Protein AF-A0A1F5EVD9-F1 (afdb_monomer_lite)

Secondary structure (DSSP, 8-state):
---EE-TTSPTT----TTTEESEEEEEEBTTS-EEEEETTHHHHHHHH-B---HHHHHHHHHT-B-TTGGGS---PEE-S---S---B-PPPTTHHHHHHHHHHHHHHTT-EEE----

Structure (mmCIF, N/CA/C/O backbone):
data_AF-A0A1F5EVD9-F1
#
_entry.id   AF-A0A1F5EVD9-F1
#
loop_
_atom_site.group_PDB
_atom_site.id
_atom_site.type_symbol
_atom_site.label_atom_id
_atom_site.label_alt_id
_atom_site.label_comp_id
_atom_site.label_asym_id
_atom_site.label_entity_id
_atom_site.label_seq_id
_atom_site.pdbx_PDB_ins_code
_atom_site.Cartn_x
_atom_site.Cartn_y
_atom_site.Cartn_z
_atom_site.occupancy
_atom_site.B_iso_or_equiv
_atom_site.auth_seq_id
_atom_site.auth_comp_id
_atom_site.auth_asym_id
_atom_site.auth_atom_id
_atom_site.pdbx_PDB_model_num
ATOM 1 N N . MET A 1 1 ? 4.552 20.507 4.411 1.00 43.38 1 MET A N 1
ATOM 2 C CA . MET A 1 1 ? 3.728 19.945 5.505 1.00 43.38 1 MET A CA 1
ATOM 3 C C . MET A 1 1 ? 2.885 18.832 4.906 1.00 43.38 1 MET A C 1
ATOM 5 O O . MET A 1 1 ? 2.139 19.126 3.987 1.00 43.38 1 MET A O 1
ATOM 9 N N . GLY A 1 2 ? 3.047 17.575 5.318 1.00 53.38 2 GLY A N 1
ATOM 10 C CA . GLY A 1 2 ? 2.333 16.464 4.673 1.00 53.38 2 GLY A CA 1
ATOM 11 C C . GLY A 1 2 ? 2.321 15.200 5.521 1.00 53.38 2 GLY A C 1
ATOM 12 O O . GLY A 1 2 ? 2.768 14.156 5.069 1.00 53.38 2 GLY A O 1
ATOM 13 N N . MET A 1 3 ? 1.890 15.313 6.779 1.00 62.88 3 MET A N 1
ATOM 14 C CA . MET A 1 3 ? 1.593 14.130 7.585 1.00 62.88 3 MET A CA 1
ATOM 15 C C . MET A 1 3 ? 0.188 13.654 7.225 1.00 62.88 3 MET A C 1
ATOM 17 O O . MET A 1 3 ? -0.784 14.373 7.455 1.00 62.88 3 MET A O 1
ATOM 21 N N . HIS A 1 4 ? 0.086 12.455 6.666 1.00 70.69 4 HIS A N 1
ATOM 22 C CA . HIS A 1 4 ? -1.178 11.761 6.486 1.00 70.69 4 HIS A CA 1
ATOM 23 C C . HIS A 1 4 ? -1.642 11.235 7.837 1.00 70.69 4 HIS A C 1
ATOM 25 O O . HIS A 1 4 ? -0.953 10.431 8.459 1.00 70.69 4 HIS A O 1
ATOM 31 N N . GLN A 1 5 ? -2.797 11.703 8.296 1.00 74.81 5 GLN A N 1
ATOM 32 C CA . GLN A 1 5 ? -3.389 11.294 9.566 1.00 74.81 5 GLN A CA 1
ATOM 33 C C . GLN A 1 5 ? -4.610 10.423 9.287 1.00 74.81 5 GLN A C 1
ATOM 35 O O . GLN A 1 5 ? -5.374 10.696 8.361 1.00 74.81 5 GLN A O 1
ATOM 40 N N . CYS A 1 6 ? -4.794 9.376 10.088 1.00 77.44 6 CYS A N 1
ATOM 41 C CA . CYS A 1 6 ? -6.005 8.569 10.047 1.00 77.44 6 CYS A CA 1
ATOM 42 C C . CYS A 1 6 ? -7.213 9.418 10.478 1.00 77.44 6 CYS A C 1
ATOM 44 O O . CYS A 1 6 ? -7.331 9.783 11.647 1.00 77.44 6 CYS A O 1
ATOM 46 N N . LEU A 1 7 ? -8.126 9.704 9.545 1.00 73.69 7 LEU A N 1
ATOM 47 C CA . LEU A 1 7 ? -9.358 10.464 9.813 1.00 73.69 7 LEU A CA 1
ATOM 48 C C . LEU A 1 7 ? -10.456 9.625 10.488 1.00 73.69 7 LEU A C 1
ATOM 50 O O . LEU A 1 7 ? -11.473 10.163 10.913 1.00 73.69 7 LEU A O 1
ATOM 54 N N . PHE A 1 8 ? -10.258 8.309 10.577 1.00 75.50 8 PHE A N 1
ATOM 55 C CA . PHE A 1 8 ? -11.245 7.358 11.094 1.00 75.50 8 PHE A CA 1
ATOM 56 C C . PHE A 1 8 ? -11.013 6.957 12.548 1.00 75.50 8 PHE A C 1
ATOM 58 O O . PHE A 1 8 ? -11.877 6.327 13.159 1.00 75.50 8 PHE A O 1
ATOM 65 N N . CYS A 1 9 ? -9.857 7.300 13.114 1.00 76.94 9 CYS A N 1
ATOM 66 C CA . CYS A 1 9 ? -9.627 7.153 14.542 1.00 76.94 9 CYS A CA 1
ATOM 67 C C . CYS A 1 9 ? -10.518 8.128 15.330 1.00 76.94 9 CYS A C 1
ATOM 69 O O . CYS A 1 9 ? -10.814 9.222 14.842 1.00 76.94 9 CY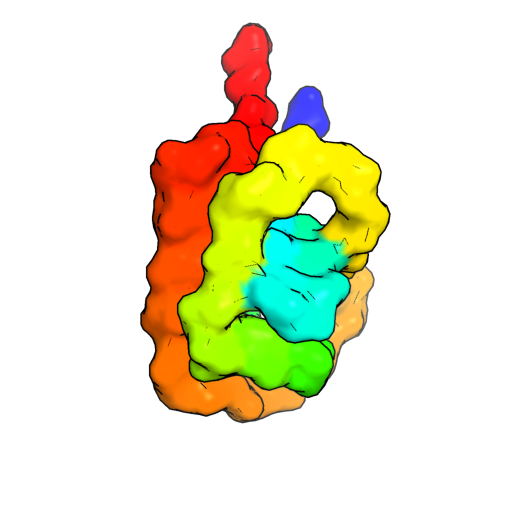S A O 1
ATOM 71 N N . PRO A 1 10 ? -10.949 7.761 16.551 1.00 73.75 10 PRO A N 1
ATOM 72 C CA . PRO A 1 10 ? -11.810 8.621 17.346 1.00 73.75 10 PRO A CA 1
ATOM 73 C C . PRO A 1 10 ? -11.153 9.991 17.585 1.00 73.75 10 PRO A C 1
ATOM 75 O O . PRO A 1 10 ? -9.930 10.065 17.785 1.00 73.75 10 PRO A O 1
ATOM 78 N N . PRO A 1 11 ? -11.943 11.081 17.573 1.00 66.31 11 PRO A N 1
ATOM 79 C CA . PRO A 1 11 ? -11.422 12.426 17.779 1.00 66.31 11 PRO A CA 1
ATOM 80 C C . PRO A 1 11 ? -10.721 12.509 19.141 1.00 66.31 11 PRO A C 1
ATOM 82 O O . PRO A 1 11 ? -11.270 12.089 20.156 1.00 66.31 11 PRO A O 1
ATOM 85 N N . GLY A 1 12 ? -9.485 13.016 19.156 1.00 65.81 12 GLY A N 1
ATOM 86 C CA . GLY A 1 12 ? -8.634 13.054 20.354 1.00 65.81 12 GLY A CA 1
ATOM 87 C C . GLY A 1 12 ? -7.659 11.878 20.496 1.00 65.81 12 GLY A C 1
ATOM 88 O O . GLY A 1 12 ? -6.890 11.841 21.457 1.00 65.81 12 GLY A O 1
ATOM 89 N N . THR A 1 13 ? -7.629 10.943 19.539 1.00 71.88 13 THR A N 1
ATOM 90 C CA . THR A 1 13 ? -6.576 9.918 19.480 1.00 71.88 13 THR A CA 1
ATOM 91 C C . THR A 1 13 ? -5.217 10.579 19.270 1.00 71.88 13 THR A C 1
ATOM 93 O O . THR A 1 13 ? -5.027 11.362 18.340 1.00 71.88 13 THR A O 1
ATOM 96 N N . ARG A 1 14 ? -4.247 10.252 20.130 1.00 69.88 14 ARG A N 1
ATOM 97 C CA . ARG A 1 14 ? -2.875 10.749 19.999 1.00 69.88 14 ARG A CA 1
ATOM 98 C C . ARG A 1 14 ? -2.280 10.277 18.673 1.00 69.88 14 ARG A C 1
ATOM 100 O O . ARG A 1 14 ? -2.353 9.091 18.359 1.00 69.88 14 ARG A O 1
ATOM 107 N N . LEU A 1 15 ? -1.663 11.190 17.925 1.00 67.44 15 LEU A N 1
ATOM 108 C CA . LEU A 1 15 ? -0.914 10.829 16.726 1.00 67.44 15 LEU A CA 1
ATOM 109 C C . LEU A 1 15 ? 0.302 9.987 17.133 1.00 67.44 15 LEU A C 1
ATOM 111 O O . LEU A 1 15 ? 1.185 10.446 17.859 1.00 67.44 15 LEU A O 1
ATOM 115 N N . THR A 1 16 ? 0.308 8.735 16.705 1.00 70.38 16 THR A N 1
ATOM 116 C CA . THR A 1 16 ? 1.394 7.772 16.820 1.00 70.38 16 THR A CA 1
ATOM 117 C C . THR A 1 16 ? 1.930 7.474 15.421 1.00 70.38 16 THR A C 1
ATOM 119 O O . THR A 1 16 ? 1.216 7.652 14.431 1.00 70.38 16 THR A O 1
ATOM 122 N N . PRO A 1 17 ? 3.163 6.965 15.289 1.00 66.62 17 PRO A N 1
ATOM 123 C CA . PRO A 1 17 ? 3.669 6.498 13.996 1.00 66.62 17 PRO A CA 1
ATOM 124 C C . PRO A 1 17 ? 2.815 5.384 13.359 1.00 66.62 17 PRO A C 1
ATOM 126 O O . PRO A 1 17 ? 3.003 5.067 12.192 1.00 66.62 17 PRO A O 1
ATOM 129 N N . GLU A 1 18 ? 1.871 4.788 14.098 1.00 66.44 18 GLU A N 1
ATOM 130 C CA . GLU A 1 18 ? 0.930 3.800 13.562 1.00 66.44 18 GLU A CA 1
ATOM 131 C C . GLU A 1 18 ? -0.315 4.426 12.915 1.00 66.44 18 GLU A C 1
ATOM 133 O O . GLU A 1 18 ? -0.929 3.787 12.068 1.00 66.44 18 GLU A O 1
ATOM 138 N N . ASN A 1 19 ? -0.716 5.641 13.300 1.00 68.56 19 ASN A N 1
ATOM 139 C CA . ASN A 1 19 ? -1.903 6.330 12.765 1.00 68.56 19 ASN A CA 1
ATOM 140 C C . ASN A 1 19 ? -1.564 7.638 12.025 1.00 68.56 19 ASN A C 1
ATOM 142 O O . ASN A 1 19 ? -2.462 8.341 11.552 1.00 68.56 19 ASN A O 1
ATOM 146 N N . SER A 1 20 ? -0.272 7.954 11.925 1.00 70.00 20 SER A N 1
ATOM 147 C CA . SER A 1 20 ? 0.258 9.081 11.175 1.00 70.00 20 SER A CA 1
ATOM 148 C C . SER A 1 20 ? 1.432 8.630 10.315 1.00 70.00 20 SER A C 1
ATOM 150 O O . SER A 1 20 ? 2.327 7.923 10.771 1.00 70.00 20 SER A O 1
ATOM 152 N N . SER A 1 21 ? 1.421 9.027 9.047 1.00 71.06 21 SER A N 1
ATOM 153 C CA . SER A 1 21 ? 2.482 8.729 8.093 1.00 71.06 21 SER A CA 1
ATOM 154 C C . SER A 1 21 ? 3.041 10.014 7.510 1.00 71.06 21 SER A C 1
ATOM 156 O O . SER A 1 21 ? 2.298 10.856 7.017 1.00 71.06 21 SER A O 1
ATOM 158 N N . SER A 1 22 ? 4.363 10.144 7.527 1.00 67.94 22 SER A N 1
ATOM 159 C CA . SER A 1 22 ? 5.081 11.284 6.944 1.00 67.94 22 SER A CA 1
ATOM 160 C C . SER A 1 22 ? 5.707 10.950 5.589 1.00 67.94 22 SER A C 1
ATOM 162 O O . SER A 1 22 ? 6.597 11.666 5.134 1.00 67.94 22 SER A O 1
ATOM 164 N N . GLY A 1 23 ? 5.323 9.838 4.960 1.00 72.75 23 GLY A N 1
ATOM 165 C CA . GLY A 1 23 ? 5.912 9.444 3.690 1.00 72.75 23 GLY A CA 1
ATOM 166 C C . GLY A 1 23 ? 5.050 8.496 2.881 1.00 72.75 23 GLY A C 1
ATOM 167 O O . GLY A 1 23 ? 4.323 7.662 3.422 1.00 72.75 23 GLY A O 1
ATOM 168 N N . ASP A 1 24 ? 5.191 8.631 1.572 1.00 83.44 24 ASP A N 1
ATOM 169 C CA . ASP A 1 24 ? 4.560 7.758 0.602 1.00 83.44 24 ASP A CA 1
ATOM 170 C C . ASP A 1 24 ? 5.598 6.785 0.044 1.00 83.44 24 ASP A C 1
ATOM 172 O O . ASP A 1 24 ? 6.738 7.168 -0.239 1.00 83.44 24 ASP A O 1
ATOM 176 N N . THR A 1 25 ? 5.185 5.546 -0.177 1.00 85.81 25 THR A N 1
ATOM 177 C CA . THR A 1 25 ? 5.979 4.538 -0.872 1.00 85.81 25 THR A CA 1
ATOM 178 C C . THR A 1 25 ? 5.312 4.235 -2.202 1.00 85.81 25 THR A C 1
ATOM 180 O O . THR A 1 25 ? 4.108 3.983 -2.263 1.00 85.81 25 THR A O 1
ATOM 183 N N . VAL A 1 26 ? 6.087 4.267 -3.282 1.00 87.88 26 VAL A N 1
ATOM 184 C CA . VAL A 1 26 ? 5.605 3.840 -4.596 1.00 87.88 26 VAL A CA 1
ATOM 185 C C . VAL A 1 26 ? 6.031 2.390 -4.823 1.00 87.88 26 VAL A C 1
ATOM 187 O O . VAL A 1 26 ? 7.217 2.060 -4.832 1.00 87.88 26 VAL A O 1
ATOM 190 N N . LEU A 1 27 ? 5.036 1.522 -4.973 1.00 87.69 27 LEU A N 1
ATOM 191 C CA . LEU A 1 27 ? 5.177 0.109 -5.285 1.00 87.69 27 LEU A CA 1
ATOM 192 C C . LEU A 1 27 ? 5.031 -0.069 -6.793 1.00 87.69 27 LEU A C 1
ATOM 194 O O . LEU A 1 27 ? 4.043 0.374 -7.378 1.00 87.69 27 LEU A O 1
ATOM 198 N N . VAL A 1 28 ? 6.007 -0.721 -7.411 1.00 88.81 28 VAL A N 1
ATOM 199 C CA . VAL A 1 28 ? 5.976 -1.055 -8.836 1.00 88.81 28 VAL A CA 1
ATOM 200 C C . VAL A 1 28 ? 6.000 -2.565 -8.950 1.00 88.81 28 VAL A C 1
ATOM 202 O O . VAL A 1 28 ? 6.946 -3.200 -8.495 1.00 88.81 28 VAL A O 1
ATOM 205 N N . PHE A 1 29 ? 4.951 -3.137 -9.519 1.00 88.75 29 PHE A N 1
ATOM 206 C CA . PHE A 1 29 ? 4.816 -4.571 -9.715 1.00 88.75 29 PHE A CA 1
ATOM 207 C C . PHE A 1 29 ? 5.158 -4.942 -11.158 1.00 88.75 29 PHE A C 1
ATOM 209 O O . PHE A 1 29 ? 4.831 -4.204 -12.090 1.00 88.75 29 PHE A O 1
ATOM 216 N N . ALA A 1 30 ? 5.777 -6.106 -11.354 1.00 83.50 30 ALA A N 1
ATOM 217 C CA . ALA A 1 30 ? 6.138 -6.624 -12.676 1.00 83.50 30 ALA A CA 1
ATOM 218 C C . ALA A 1 30 ? 4.905 -6.881 -13.563 1.00 83.50 30 ALA A C 1
ATOM 220 O O . ALA A 1 30 ? 4.989 -6.798 -14.785 1.00 83.50 30 ALA A O 1
ATOM 221 N N . GLY A 1 31 ? 3.734 -7.097 -12.949 1.00 79.44 31 GLY A N 1
ATOM 222 C CA . GLY A 1 31 ? 2.437 -7.158 -13.634 1.00 79.44 31 GLY A CA 1
ATOM 223 C C . GLY A 1 31 ? 1.967 -5.826 -14.240 1.00 79.44 31 GLY A C 1
ATOM 224 O O . GLY A 1 31 ? 0.890 -5.768 -14.830 1.00 79.44 31 GLY A O 1
ATOM 225 N N . GLY A 1 32 ? 2.745 -4.746 -14.095 1.00 80.38 32 GLY A N 1
ATOM 226 C CA . GLY A 1 32 ? 2.429 -3.408 -14.598 1.00 80.38 32 GLY A CA 1
ATOM 227 C C . GLY A 1 32 ? 1.605 -2.552 -13.631 1.00 80.38 32 GLY A C 1
ATOM 228 O O . GLY A 1 32 ? 1.231 -1.429 -13.971 1.00 80.38 32 GLY A O 1
ATOM 229 N N . GLY A 1 33 ? 1.315 -3.055 -12.428 1.00 86.38 33 GLY A N 1
ATOM 230 C CA . GLY A 1 33 ? 0.666 -2.294 -11.365 1.00 86.38 33 GLY A CA 1
ATOM 231 C C . GLY A 1 33 ? 1.629 -1.289 -10.734 1.00 86.38 33 GLY A C 1
ATOM 232 O O . GLY A 1 33 ? 2.655 -1.673 -10.180 1.00 86.38 33 GLY A O 1
ATOM 233 N N . VAL A 1 34 ? 1.304 0.002 -10.785 1.00 89.81 34 VAL A N 1
ATOM 234 C CA . VAL A 1 34 ? 2.083 1.060 -10.126 1.00 89.81 34 VAL A CA 1
ATOM 235 C C . VAL A 1 34 ? 1.187 1.733 -9.103 1.00 89.81 34 VAL A C 1
ATOM 237 O O . VAL A 1 34 ? 0.208 2.383 -9.465 1.00 89.81 34 VAL A O 1
ATOM 240 N N . TRP A 1 35 ? 1.524 1.593 -7.827 1.00 90.12 35 TRP A N 1
ATOM 241 C CA . TRP A 1 35 ? 0.666 1.996 -6.718 1.00 90.12 35 TRP A CA 1
ATOM 242 C C . TRP A 1 35 ? 1.415 2.906 -5.762 1.00 90.12 35 TRP A C 1
ATOM 244 O O . TRP A 1 35 ? 2.480 2.559 -5.259 1.00 90.12 35 TRP A O 1
ATOM 254 N N . LYS A 1 36 ? 0.848 4.073 -5.472 1.00 88.62 36 LYS A N 1
ATOM 255 C CA . LYS A 1 36 ? 1.361 4.988 -4.456 1.00 88.62 36 LYS A CA 1
ATOM 256 C C . LYS A 1 36 ? 0.573 4.785 -3.167 1.00 88.62 36 LYS A C 1
ATOM 258 O O . LYS A 1 36 ? -0.624 5.073 -3.139 1.00 88.62 36 LYS A O 1
ATOM 263 N N . VAL A 1 37 ? 1.249 4.306 -2.124 1.00 88.31 37 VAL A N 1
ATOM 264 C CA . VAL A 1 37 ? 0.652 3.973 -0.824 1.00 88.31 37 VAL A CA 1
ATOM 265 C C . VAL A 1 37 ? 1.256 4.803 0.308 1.00 88.31 37 VAL A C 1
ATOM 267 O O . VAL A 1 37 ? 2.477 4.961 0.361 1.00 88.31 37 VAL A O 1
ATOM 270 N N . PRO A 1 38 ? 0.449 5.305 1.255 1.00 86.88 38 PRO A N 1
ATOM 271 C CA . PRO A 1 38 ? 0.972 5.881 2.487 1.00 86.88 38 PRO A CA 1
ATOM 272 C C . PRO A 1 38 ? 1.328 4.776 3.492 1.00 86.88 38 PRO A C 1
ATOM 274 O O . PRO A 1 38 ? 0.723 3.705 3.473 1.00 86.88 38 PRO A O 1
ATOM 277 N N . ASP A 1 39 ? 2.244 5.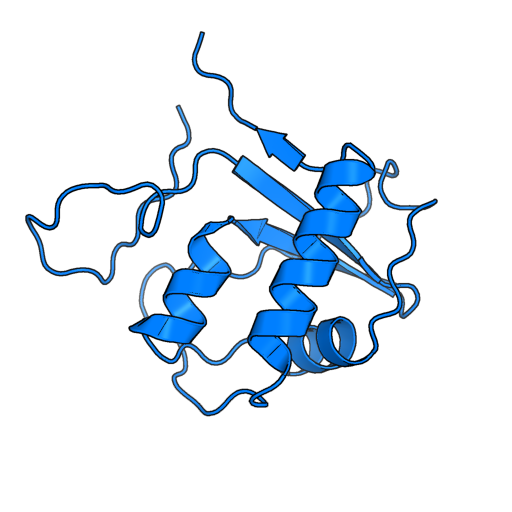027 4.438 1.00 81.69 39 ASP A N 1
ATOM 278 C CA . ASP A 1 39 ? 2.617 3.985 5.422 1.00 81.69 39 ASP A CA 1
ATOM 279 C C . ASP A 1 39 ? 1.430 3.517 6.287 1.00 81.69 39 ASP A C 1
ATOM 281 O O . ASP A 1 39 ? 1.341 2.352 6.680 1.00 81.69 39 ASP A O 1
ATOM 285 N N . LEU A 1 40 ? 0.453 4.405 6.491 1.00 83.31 40 LEU A N 1
ATOM 286 C CA . LEU A 1 40 ? -0.752 4.125 7.268 1.00 83.31 40 LEU A CA 1
ATOM 287 C C . LEU A 1 40 ? -1.740 3.167 6.575 1.00 83.31 40 LEU A C 1
ATOM 289 O O . LEU A 1 40 ? -2.731 2.771 7.182 1.00 83.31 40 LEU A O 1
ATOM 293 N N . ILE A 1 41 ? -1.487 2.747 5.330 1.00 86.31 41 ILE A N 1
ATOM 294 C CA . ILE A 1 41 ? -2.327 1.760 4.638 1.00 86.31 41 ILE A CA 1
ATOM 295 C C . ILE A 1 41 ? -2.484 0.470 5.464 1.00 86.31 41 ILE A C 1
ATOM 297 O O . ILE A 1 41 ? -3.579 -0.082 5.569 1.00 86.31 41 ILE A O 1
ATOM 301 N N . LYS A 1 42 ? -1.414 0.044 6.152 1.00 85.81 42 LYS A N 1
ATOM 302 C CA . LYS A 1 42 ? -1.410 -1.118 7.057 1.00 85.81 42 LYS A CA 1
ATOM 303 C C . LYS A 1 42 ? -2.368 -0.917 8.232 1.00 85.81 42 LYS A C 1
ATOM 305 O O . LYS A 1 42 ? -3.023 -1.865 8.660 1.0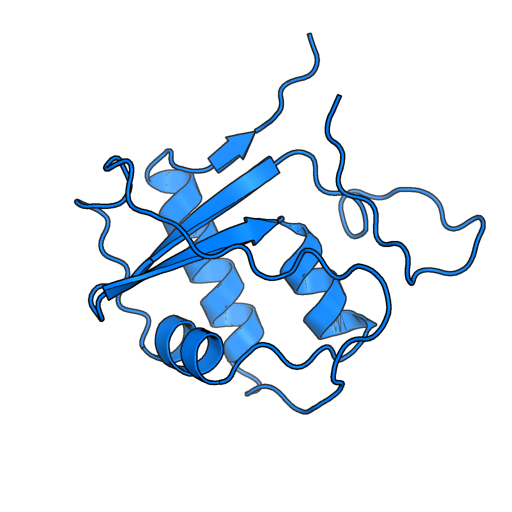0 85.81 42 LYS A O 1
ATOM 310 N N . HIS A 1 43 ? -2.468 0.313 8.736 1.00 84.75 43 HIS A N 1
ATOM 311 C CA . HIS A 1 43 ? -3.384 0.670 9.814 1.00 84.75 43 HIS A CA 1
ATOM 312 C C . HIS A 1 43 ? -4.839 0.549 9.360 1.00 84.75 43 HIS A C 1
ATOM 314 O O . HIS A 1 43 ? -5.640 -0.054 10.068 1.00 84.75 43 HIS A O 1
ATOM 320 N N . TYR A 1 44 ? -5.179 1.023 8.159 1.00 84.56 44 TYR A N 1
ATOM 321 C CA . TYR A 1 44 ? -6.539 0.879 7.634 1.00 84.56 44 TYR A CA 1
ATOM 322 C C . TYR A 1 44 ? -6.962 -0.577 7.468 1.00 84.56 44 TYR A C 1
ATOM 324 O O . TYR A 1 44 ? -8.062 -0.952 7.869 1.00 84.56 44 TYR A O 1
ATOM 332 N N . VAL A 1 45 ? -6.078 -1.421 6.949 1.00 86.19 45 VAL A N 1
ATOM 333 C CA . VAL A 1 45 ? -6.379 -2.845 6.774 1.00 86.19 45 VAL A CA 1
ATOM 334 C C . VAL A 1 45 ? -6.472 -3.559 8.130 1.00 86.19 45 VAL A C 1
ATOM 336 O O . VAL A 1 45 ? -7.421 -4.302 8.376 1.00 86.19 45 VAL A O 1
ATOM 339 N N . ARG A 1 46 ? -5.528 -3.306 9.051 1.00 84.75 46 ARG A N 1
ATOM 340 C CA . ARG A 1 46 ? -5.467 -3.988 10.358 1.00 84.75 46 ARG A CA 1
ATOM 341 C C . ARG A 1 46 ? -6.557 -3.528 11.328 1.00 84.75 46 ARG A C 1
ATOM 343 O O . ARG A 1 46 ? -7.166 -4.367 11.986 1.00 84.75 46 ARG A O 1
ATOM 350 N N . VAL A 1 47 ? -6.768 -2.218 11.446 1.00 85.25 47 VAL A N 1
ATOM 351 C CA . VAL A 1 47 ? -7.646 -1.594 12.453 1.00 85.25 47 VAL A CA 1
ATOM 352 C C . VAL A 1 47 ? -9.044 -1.355 11.900 1.00 85.25 47 VAL A C 1
ATOM 354 O O . VAL A 1 47 ? -10.025 -1.685 12.557 1.00 85.25 47 VAL A O 1
ATOM 357 N N . HIS A 1 48 ? -9.138 -0.819 10.684 1.00 83.31 48 HIS A N 1
ATOM 358 C CA . HIS A 1 48 ? -10.414 -0.431 10.085 1.00 83.31 48 HIS A CA 1
ATOM 359 C C . HIS A 1 48 ? -11.011 -1.498 9.161 1.00 83.31 48 HIS A C 1
ATOM 361 O O . HIS A 1 48 ? -12.098 -1.281 8.635 1.00 83.31 48 HIS A O 1
ATOM 367 N N . LYS A 1 49 ? -10.338 -2.647 8.973 1.00 85.44 49 LYS A N 1
ATOM 368 C CA . LYS A 1 49 ? -10.769 -3.725 8.061 1.00 85.44 49 LYS A CA 1
ATOM 369 C C . LYS A 1 49 ? -11.078 -3.212 6.655 1.00 85.44 49 LYS A C 1
ATOM 371 O O . LYS A 1 49 ? -11.988 -3.699 5.988 1.00 85.44 49 LYS A O 1
ATOM 376 N N . TRP A 1 50 ? -10.338 -2.192 6.228 1.00 87.12 50 TRP A N 1
ATOM 377 C CA . TRP A 1 50 ? -10.488 -1.631 4.898 1.00 87.12 50 TRP A CA 1
ATOM 378 C C . TRP A 1 50 ? -10.128 -2.679 3.844 1.00 87.12 50 TRP A C 1
ATOM 380 O O . TRP A 1 50 ? -9.070 -3.307 3.929 1.00 87.12 50 TRP A O 1
ATOM 390 N N . LEU A 1 51 ? -11.013 -2.832 2.861 1.00 87.75 51 LEU A N 1
ATOM 391 C CA . LEU A 1 51 ? -10.849 -3.690 1.704 1.00 87.75 51 LEU A CA 1
ATOM 392 C C . LEU A 1 51 ? -10.187 -2.894 0.570 1.00 87.75 51 LEU A C 1
ATOM 394 O O . LEU A 1 51 ? -10.810 -1.989 0.005 1.00 87.75 51 LEU A O 1
ATOM 398 N N . PRO A 1 52 ? -8.933 -3.208 0.210 1.00 86.88 52 PRO A N 1
ATOM 399 C CA . PRO A 1 52 ? -8.294 -2.605 -0.942 1.00 86.88 52 PRO A CA 1
ATOM 400 C C . PRO A 1 52 ? -8.933 -3.097 -2.250 1.00 86.88 52 PRO A C 1
ATOM 402 O O . PRO A 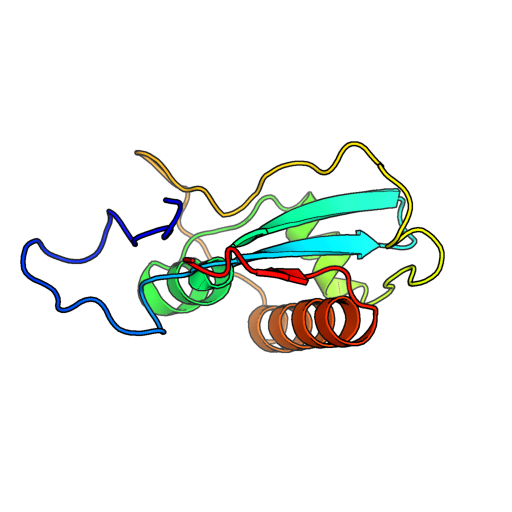1 52 ? -9.392 -4.240 -2.313 1.00 86.88 52 PRO A O 1
ATOM 405 N N . PRO A 1 53 ? -8.877 -2.293 -3.328 1.00 88.06 53 PRO A N 1
ATOM 406 C CA . PRO A 1 53 ? -9.150 -2.731 -4.690 1.00 88.06 53 PRO A CA 1
ATOM 407 C C . PRO A 1 53 ? -8.552 -4.102 -5.016 1.00 88.06 53 PRO A C 1
ATOM 409 O O . PRO A 1 53 ? -7.362 -4.340 -4.800 1.00 88.06 53 PRO A O 1
ATOM 412 N N . GLN A 1 54 ? -9.355 -4.987 -5.611 1.00 86.75 54 GLN A N 1
ATOM 413 C CA . GLN A 1 54 ? -8.941 -6.364 -5.894 1.00 86.75 54 GLN A CA 1
ATOM 414 C C . GLN A 1 54 ? -7.681 -6.438 -6.767 1.00 86.75 54 GLN A C 1
ATOM 416 O O . GLN A 1 54 ? -6.825 -7.281 -6.527 1.00 86.75 54 GLN A O 1
ATOM 421 N N . LYS A 1 55 ? -7.516 -5.499 -7.709 1.00 88.12 55 LYS A N 1
ATOM 422 C CA . LYS A 1 55 ? -6.307 -5.376 -8.535 1.00 88.12 55 LYS A CA 1
ATOM 423 C C . LYS A 1 55 ? -5.042 -5.189 -7.686 1.00 88.12 55 LYS A C 1
ATOM 425 O O . LYS A 1 55 ? -4.063 -5.896 -7.888 1.00 88.12 55 LYS A O 1
ATOM 430 N N . PHE A 1 56 ? -5.101 -4.307 -6.686 1.00 88.62 56 PHE A N 1
ATOM 431 C CA . PHE A 1 56 ? -4.000 -4.089 -5.748 1.00 88.62 56 PHE A CA 1
ATOM 432 C C . PHE A 1 56 ? -3.730 -5.322 -4.886 1.00 88.62 56 PHE A C 1
ATOM 434 O O . PHE A 1 56 ? -2.576 -5.674 -4.653 1.00 88.62 56 PHE A O 1
ATOM 441 N N . VAL A 1 57 ? -4.787 -6.005 -4.434 1.00 89.81 57 VAL A N 1
ATOM 442 C CA . VAL A 1 57 ? -4.642 -7.264 -3.691 1.00 89.81 57 VAL A CA 1
ATOM 443 C C . VAL A 1 57 ? -3.919 -8.301 -4.543 1.00 89.81 57 VAL A C 1
ATOM 445 O O . VAL A 1 57 ? -2.970 -8.908 -4.058 1.00 89.81 57 VAL A O 1
ATOM 448 N N . THR A 1 58 ? -4.299 -8.471 -5.808 1.00 90.00 58 THR A N 1
ATOM 449 C CA . THR A 1 58 ? -3.629 -9.392 -6.734 1.00 90.00 58 THR A CA 1
ATOM 450 C C . THR A 1 58 ? -2.155 -9.037 -6.930 1.00 90.00 58 THR A C 1
ATOM 452 O O . THR A 1 58 ? -1.312 -9.918 -6.782 1.00 90.00 58 THR A O 1
ATOM 455 N N . ASP A 1 59 ? -1.833 -7.764 -7.174 1.00 89.88 59 ASP A N 1
ATOM 456 C CA . ASP A 1 59 ? -0.449 -7.295 -7.330 1.00 89.88 59 ASP A CA 1
ATOM 457 C C . ASP A 1 59 ? 0.404 -7.604 -6.083 1.00 89.88 59 ASP A C 1
ATOM 459 O O . ASP A 1 59 ? 1.443 -8.264 -6.170 1.00 89.88 59 ASP A O 1
ATOM 463 N N . VAL A 1 60 ? -0.071 -7.212 -4.893 1.00 90.19 60 VAL A N 1
ATOM 464 C CA . VAL A 1 60 ? 0.609 -7.490 -3.613 1.00 90.19 60 VAL A CA 1
ATOM 465 C C . VAL A 1 60 ? 0.771 -8.993 -3.390 1.00 90.19 60 VAL A C 1
ATOM 467 O O . VAL A 1 60 ? 1.822 -9.446 -2.928 1.00 90.19 60 VAL A O 1
ATOM 470 N N . MET A 1 61 ? -0.252 -9.776 -3.732 1.00 90.06 61 MET A N 1
ATOM 471 C CA . MET A 1 61 ? -0.241 -11.228 -3.575 1.00 90.06 61 MET A CA 1
ATOM 472 C C . MET A 1 61 ? 0.758 -11.920 -4.507 1.00 90.06 61 MET A C 1
ATOM 474 O O . MET A 1 61 ? 1.353 -12.912 -4.079 1.00 90.06 61 MET A O 1
ATOM 478 N N . SER A 1 62 ? 1.000 -11.379 -5.706 1.00 87.62 62 SER A N 1
ATOM 479 C CA . SER A 1 62 ? 1.994 -11.898 -6.660 1.00 87.62 62 SER A CA 1
ATOM 480 C C . SER A 1 62 ? 3.430 -11.822 -6.128 1.00 87.62 62 SER A C 1
ATOM 482 O O . SER A 1 62 ? 4.247 -12.669 -6.471 1.00 87.62 62 SER A O 1
ATOM 484 N N . ARG A 1 63 ? 3.754 -10.861 -5.245 1.00 82.25 63 ARG A N 1
ATOM 485 C CA . ARG A 1 63 ? 5.125 -10.603 -4.731 1.00 82.25 63 ARG A CA 1
ATOM 486 C C . ARG A 1 63 ? 6.169 -10.297 -5.817 1.00 82.25 63 ARG A C 1
ATOM 488 O O . ARG A 1 63 ? 7.367 -10.383 -5.560 1.00 82.25 63 ARG A O 1
ATOM 495 N N . GLU A 1 64 ? 5.739 -9.900 -7.006 1.00 85.31 64 GLU A N 1
ATOM 496 C CA . GLU A 1 64 ? 6.625 -9.580 -8.125 1.00 85.31 64 GLU A CA 1
ATOM 497 C C . GLU A 1 64 ? 6.840 -8.067 -8.192 1.00 85.31 64 GLU A C 1
ATOM 499 O O . GLU A 1 64 ? 6.086 -7.360 -8.853 1.00 85.31 64 GLU A O 1
ATOM 504 N N . ILE A 1 65 ? 7.841 -7.555 -7.472 1.00 84.12 65 ILE A N 1
ATOM 505 C CA . ILE A 1 65 ? 8.188 -6.125 -7.469 1.00 84.12 65 ILE A CA 1
ATOM 506 C C . ILE A 1 65 ? 9.254 -5.859 -8.533 1.00 84.12 65 ILE A C 1
ATOM 508 O O . ILE A 1 65 ? 10.327 -6.464 -8.504 1.00 84.12 65 ILE A O 1
ATOM 512 N N . ASP A 1 66 ? 8.986 -4.918 -9.434 1.00 85.12 66 ASP A N 1
ATOM 513 C CA . ASP A 1 66 ? 9.953 -4.481 -10.436 1.00 85.12 66 ASP A CA 1
ATOM 514 C C . ASP A 1 66 ? 10.821 -3.344 -9.892 1.00 85.12 66 ASP A C 1
ATOM 516 O O . ASP A 1 66 ? 10.459 -2.171 -9.945 1.00 85.12 66 ASP A O 1
ATOM 520 N N . LEU A 1 67 ? 11.999 -3.692 -9.371 1.00 78.19 67 LEU A N 1
ATOM 521 C CA . LEU A 1 67 ? 12.931 -2.719 -8.786 1.00 78.19 67 LEU A CA 1
ATOM 522 C C . LEU A 1 67 ? 13.593 -1.802 -9.817 1.00 78.19 67 LEU A C 1
ATOM 524 O O . LEU A 1 67 ? 14.153 -0.769 -9.452 1.00 78.19 67 LEU A O 1
ATOM 528 N N . THR A 1 68 ? 13.556 -2.166 -11.096 1.00 75.44 68 THR A N 1
ATOM 529 C CA . THR A 1 68 ? 14.224 -1.397 -12.152 1.00 75.44 68 THR A CA 1
ATOM 530 C C . THR A 1 68 ? 13.393 -0.182 -12.554 1.00 75.44 68 THR A C 1
ATOM 532 O O . THR A 1 68 ? 13.916 0.920 -12.723 1.00 75.44 68 THR A O 1
ATOM 535 N N . ALA A 1 69 ? 12.075 -0.354 -12.598 1.00 72.31 69 ALA A N 1
ATOM 536 C CA . ALA A 1 69 ? 11.096 0.666 -12.920 1.00 72.31 69 ALA A CA 1
ATOM 537 C C . ALA A 1 69 ? 10.728 1.546 -11.714 1.00 72.31 69 ALA A C 1
ATOM 539 O O . ALA A 1 69 ? 10.129 2.604 -11.893 1.00 72.31 69 ALA A O 1
ATOM 540 N N . ILE A 1 70 ? 11.145 1.172 -10.502 1.00 64.81 70 ILE A N 1
ATOM 541 C CA . ILE A 1 70 ? 10.903 1.918 -9.260 1.00 64.81 70 ILE A CA 1
ATOM 542 C C . ILE A 1 70 ? 11.365 3.388 -9.327 1.00 64.81 70 ILE A C 1
ATOM 544 O O . ILE A 1 70 ? 10.667 4.263 -8.825 1.00 64.81 70 ILE A O 1
ATOM 548 N N . ASN A 1 71 ? 12.492 3.689 -9.985 1.00 62.69 71 ASN A N 1
ATOM 549 C CA . ASN A 1 71 ? 12.991 5.069 -10.150 1.00 62.69 71 ASN A CA 1
ATOM 550 C C . ASN A 1 71 ? 12.394 5.802 -11.364 1.00 62.69 71 ASN A C 1
ATOM 552 O O . ASN A 1 71 ? 12.695 6.972 -11.618 1.00 62.69 71 ASN A O 1
ATOM 556 N N . THR A 1 72 ? 11.547 5.123 -12.134 1.00 64.75 72 THR A N 1
ATOM 557 C CA . THR A 1 72 ? 10.882 5.703 -13.296 1.00 64.75 72 THR A CA 1
ATOM 558 C C . THR A 1 72 ? 9.651 6.463 -12.813 1.00 64.75 72 THR A C 1
ATOM 560 O O . THR A 1 72 ? 8.883 5.959 -11.996 1.00 64.75 72 THR A O 1
ATOM 563 N N . ARG A 1 73 ? 9.438 7.690 -13.310 1.00 66.69 73 ARG A N 1
ATOM 564 C CA . ARG A 1 73 ? 8.235 8.499 -13.022 1.00 66.69 73 ARG A CA 1
ATOM 565 C C . ARG A 1 73 ? 7.003 7.913 -13.719 1.00 66.69 73 ARG A C 1
ATOM 567 O O . ARG A 1 73 ? 6.430 8.534 -14.612 1.00 66.69 73 ARG A O 1
ATOM 574 N N . LEU A 1 74 ? 6.631 6.698 -13.341 1.00 76.12 74 LEU A N 1
ATOM 575 C CA . LEU A 1 74 ? 5.434 6.033 -13.820 1.00 76.12 74 LEU A CA 1
ATOM 576 C C . LEU A 1 74 ? 4.195 6.651 -13.157 1.00 76.12 74 LEU A C 1
ATOM 578 O O . LEU A 1 74 ? 4.269 7.105 -12.009 1.00 76.12 74 LEU A O 1
ATOM 582 N N . PRO A 1 75 ? 3.054 6.687 -13.863 1.00 78.94 75 PRO A N 1
ATOM 583 C CA . PRO A 1 75 ? 1.797 7.146 -13.292 1.00 78.94 75 PRO A CA 1
ATOM 584 C C . PRO A 1 75 ? 1.327 6.154 -12.218 1.00 78.94 75 PRO A C 1
ATOM 586 O O . PRO A 1 75 ? 0.694 5.149 -12.519 1.00 78.94 75 PRO A O 1
ATOM 589 N N . ALA A 1 76 ? 1.675 6.430 -10.961 1.00 84.06 76 ALA A N 1
ATOM 590 C CA . ALA A 1 76 ? 1.279 5.616 -9.821 1.00 84.06 76 ALA A CA 1
ATOM 591 C C . ALA A 1 76 ? -0.148 5.955 -9.372 1.00 84.06 76 ALA A C 1
ATOM 593 O O . ALA A 1 76 ? -0.448 7.110 -9.046 1.00 84.06 76 ALA A O 1
ATOM 594 N N . GLU A 1 77 ? -1.011 4.946 -9.303 1.00 87.31 77 GLU A N 1
ATOM 595 C CA . GLU A 1 77 ? -2.368 5.086 -8.787 1.00 87.31 77 GLU A CA 1
ATOM 596 C C . GLU A 1 77 ? -2.329 5.212 -7.261 1.00 87.31 77 GLU A C 1
ATOM 598 O O . GLU A 1 77 ? -1.702 4.418 -6.557 1.00 87.31 77 GLU A O 1
ATOM 603 N N . ARG A 1 78 ? -2.955 6.266 -6.735 1.00 85.38 78 ARG A N 1
ATOM 604 C CA . ARG A 1 78 ? -2.952 6.566 -5.301 1.00 85.38 78 ARG A CA 1
ATOM 605 C C . ARG A 1 78 ? -3.969 5.687 -4.593 1.00 85.38 78 ARG A C 1
ATOM 607 O O . ARG A 1 78 ? -5.157 5.760 -4.891 1.00 85.38 78 ARG A O 1
ATOM 614 N N . ILE A 1 79 ? -3.515 4.916 -3.615 1.00 85.81 79 ILE A N 1
ATOM 615 C CA . ILE A 1 79 ? -4.355 3.976 -2.877 1.00 85.81 79 ILE A CA 1
ATOM 616 C C . ILE A 1 79 ? -4.032 4.041 -1.380 1.00 85.81 79 ILE A C 1
ATOM 618 O O . ILE A 1 79 ? -2.891 4.256 -0.983 1.00 85.81 79 ILE A O 1
ATOM 622 N N . GLY A 1 80 ? -5.054 3.912 -0.531 1.00 78.94 80 GLY A N 1
ATOM 623 C CA . GLY A 1 80 ? -4.912 4.079 0.919 1.00 78.94 80 GLY A CA 1
ATOM 624 C C . GLY A 1 80 ? -4.981 5.533 1.405 1.00 78.94 80 GLY A C 1
ATOM 625 O O . GLY A 1 80 ? -4.768 5.775 2.586 1.00 78.94 80 GLY A O 1
ATOM 626 N N . TYR A 1 81 ? -5.324 6.497 0.545 1.00 79.50 81 TYR A N 1
ATOM 627 C CA . TYR A 1 81 ? -5.717 7.858 0.948 1.00 79.50 81 TYR A CA 1
ATOM 628 C C . TYR A 1 81 ? -7.228 7.896 1.174 1.00 79.50 81 TYR A C 1
ATOM 630 O O . TYR A 1 81 ? -7.980 8.465 0.390 1.00 79.50 81 TYR A O 1
ATOM 638 N N . LEU A 1 82 ? -7.688 7.174 2.195 1.00 75.94 82 LEU A N 1
ATOM 639 C CA . LEU A 1 82 ? -9.113 7.075 2.481 1.00 75.94 82 LEU A CA 1
ATOM 640 C C . LEU A 1 82 ? -9.622 8.409 3.026 1.00 75.94 82 LEU A C 1
ATOM 642 O O . LEU A 1 82 ? -9.272 8.813 4.133 1.00 75.94 82 LEU A O 1
ATOM 646 N N . GLU A 1 83 ? -10.465 9.067 2.240 1.00 66.50 83 GLU A N 1
ATOM 647 C CA . GLU A 1 83 ? -11.170 10.290 2.603 1.00 66.50 83 GLU A CA 1
ATOM 648 C C . GLU A 1 83 ? -12.674 10.007 2.453 1.00 66.50 83 GLU A C 1
ATOM 650 O O . GLU A 1 83 ? -13.188 9.871 1.346 1.00 66.50 83 GLU A O 1
ATOM 655 N N . GLY A 1 84 ? -13.397 9.837 3.566 1.00 69.06 84 GLY A N 1
ATOM 656 C CA . GLY A 1 84 ? -14.850 9.614 3.539 1.00 69.06 84 GLY A CA 1
ATOM 657 C C . GLY A 1 84 ? -15.281 8.153 3.697 1.00 69.06 84 GLY A C 1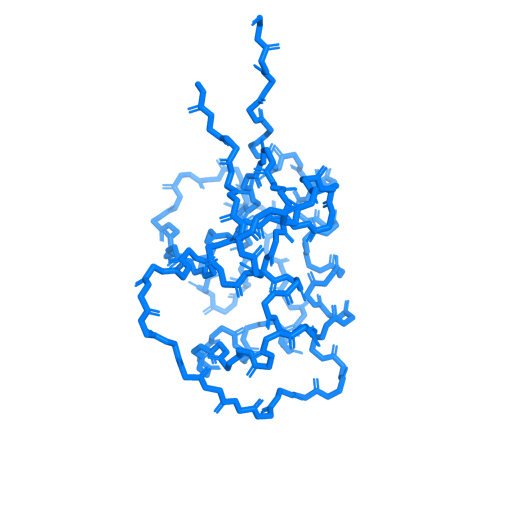
ATOM 658 O O . GLY A 1 84 ? -15.094 7.574 4.757 1.00 69.06 84 GLY A O 1
ATOM 659 N N . LYS A 1 85 ? -15.959 7.559 2.709 1.00 70.38 85 LYS A N 1
ATOM 660 C CA . LYS A 1 85 ? -16.464 6.174 2.813 1.00 70.38 85 LYS A CA 1
ATOM 661 C C . LYS A 1 85 ? -15.486 5.205 2.163 1.00 70.38 85 LYS A C 1
ATOM 663 O O . LYS A 1 85 ? -15.016 5.454 1.059 1.00 70.38 85 LYS A O 1
ATOM 668 N N . PHE A 1 86 ? -15.223 4.093 2.835 1.00 80.44 86 PHE A N 1
ATOM 669 C CA . PHE A 1 86 ? -14.387 3.016 2.327 1.00 80.44 86 PHE A CA 1
ATOM 670 C C . PHE A 1 86 ? -15.118 1.685 2.456 1.00 80.44 86 PHE A C 1
ATOM 672 O O . PHE A 1 86 ? -15.964 1.516 3.336 1.00 80.44 86 PHE A O 1
ATOM 679 N N . GLU A 1 87 ? -14.799 0.749 1.570 1.00 83.69 87 GLU A N 1
ATOM 680 C CA . GLU A 1 87 ? -15.342 -0.600 1.652 1.00 83.69 87 GLU A CA 1
ATOM 681 C C . GLU A 1 87 ? -14.604 -1.374 2.740 1.00 83.69 87 GLU A C 1
ATOM 683 O O . GLU A 1 87 ? -13.375 -1.333 2.824 1.00 83.69 87 GLU A O 1
ATOM 688 N N . THR A 1 88 ? -15.354 -2.046 3.606 1.00 85.81 88 THR A N 1
ATOM 689 C CA . THR A 1 88 ? -14.808 -2.981 4.586 1.00 85.81 88 THR A CA 1
ATOM 690 C C . THR A 1 88 ? -14.978 -4.398 4.077 1.00 85.81 88 THR A C 1
ATOM 692 O O . THR A 1 88 ? -15.992 -4.743 3.473 1.00 85.81 88 THR A O 1
ATOM 695 N N . GLY A 1 89 ? -13.982 -5.237 4.319 1.00 83.25 89 GLY A N 1
ATOM 696 C CA . GLY A 1 89 ? -14.001 -6.604 3.829 1.00 83.25 89 GLY A CA 1
ATOM 697 C C . GLY A 1 89 ? -12.859 -7.430 4.384 1.00 83.25 89 GLY A C 1
ATOM 698 O O . GLY A 1 89 ? -12.106 -6.982 5.250 1.00 83.25 89 GLY A O 1
ATOM 699 N N . ASP A 1 90 ? -12.759 -8.653 3.880 1.00 81.44 90 ASP A N 1
ATOM 700 C CA . ASP A 1 90 ? -11.715 -9.586 4.273 1.00 81.44 90 ASP A CA 1
ATOM 701 C C . ASP A 1 90 ? -10.600 -9.581 3.226 1.00 81.44 90 ASP A C 1
ATOM 703 O O . ASP A 1 90 ? -10.834 -9.788 2.034 1.00 81.44 90 ASP A O 1
ATOM 707 N N . VAL A 1 91 ? -9.383 -9.296 3.679 1.00 86.06 91 VAL A N 1
ATOM 708 C CA . VAL A 1 91 ? -8.173 -9.472 2.877 1.00 86.06 91 VAL A CA 1
ATOM 709 C C . VAL A 1 91 ? -7.527 -10.805 3.245 1.00 86.06 91 VAL A C 1
ATOM 711 O O . VAL A 1 91 ? -7.647 -11.236 4.393 1.00 86.06 91 VAL A O 1
ATOM 714 N N . PRO A 1 92 ? -6.782 -11.440 2.324 1.00 87.38 92 PRO A N 1
ATOM 715 C CA . PRO A 1 92 ? -6.036 -12.653 2.638 1.00 87.38 92 PRO A CA 1
ATOM 716 C C . PRO A 1 92 ? -5.159 -12.461 3.882 1.00 87.38 92 PRO A C 1
ATOM 718 O O . PRO A 1 92 ? -4.528 -11.416 4.027 1.00 87.38 92 PRO A O 1
ATOM 721 N N . ALA A 1 93 ? -5.057 -13.471 4.750 1.00 83.44 93 ALA A N 1
ATOM 722 C CA . ALA A 1 93 ? -4.265 -13.373 5.984 1.00 83.44 93 ALA A CA 1
ATOM 723 C C . ALA A 1 93 ? -2.797 -12.962 5.731 1.00 83.44 93 ALA A C 1
ATOM 725 O O . ALA A 1 93 ? -2.241 -12.156 6.473 1.00 83.44 93 ALA A O 1
ATOM 726 N N . ASP A 1 94 ? -2.213 -13.438 4.628 1.00 89.06 94 ASP A N 1
ATOM 727 C CA . ASP A 1 94 ? -0.831 -13.146 4.218 1.00 89.06 94 ASP A CA 1
ATOM 728 C C . ASP A 1 94 ? -0.667 -11.750 3.576 1.00 89.06 94 ASP A C 1
ATOM 730 O O . ASP A 1 94 ? 0.447 -11.278 3.361 1.00 89.06 94 ASP A O 1
ATOM 734 N N . PHE A 1 95 ? -1.764 -11.050 3.261 1.00 89.69 95 PHE A N 1
ATOM 735 C CA . PHE A 1 95 ? -1.724 -9.773 2.545 1.00 89.69 95 PHE A CA 1
ATOM 736 C C . PHE A 1 95 ? -0.949 -8.697 3.310 1.00 89.69 95 PHE A C 1
ATOM 738 O O . PHE A 1 95 ? -0.151 -7.979 2.714 1.00 89.69 95 PHE A O 1
ATOM 745 N N . LEU A 1 96 ? -1.155 -8.589 4.628 1.00 88.12 96 LEU A N 1
ATOM 746 C CA . LEU A 1 96 ? -0.444 -7.611 5.457 1.00 88.12 96 LEU A CA 1
ATOM 747 C C . LEU A 1 96 ? 1.065 -7.870 5.471 1.00 88.12 96 LEU A C 1
ATOM 749 O O . LEU A 1 96 ? 1.846 -6.922 5.385 1.00 88.12 96 LEU A O 1
ATOM 753 N N . GLU A 1 97 ? 1.468 -9.138 5.550 1.00 89.75 97 GLU A N 1
ATOM 754 C CA . GLU A 1 97 ? 2.876 -9.541 5.534 1.00 89.75 97 GLU A CA 1
ATOM 755 C C . GLU A 1 97 ? 3.514 -9.255 4.172 1.00 89.75 97 GLU A C 1
ATOM 757 O O . GLU A 1 97 ? 4.576 -8.630 4.101 1.00 89.75 97 GLU A O 1
ATOM 762 N N . LYS A 1 98 ? 2.835 -9.610 3.074 1.00 90.44 98 LYS A N 1
ATOM 763 C CA . LYS A 1 98 ? 3.299 -9.303 1.713 1.00 90.44 98 LYS A CA 1
ATOM 764 C C . LYS A 1 98 ? 3.359 -7.806 1.436 1.00 90.44 98 LYS A C 1
ATOM 766 O O . LYS A 1 98 ? 4.311 -7.349 0.810 1.00 90.44 98 LYS A O 1
ATOM 771 N N . LEU A 1 99 ? 2.376 -7.037 1.902 1.00 89.56 99 LEU A N 1
ATOM 772 C CA . LEU A 1 99 ? 2.353 -5.584 1.753 1.00 89.56 99 LEU A CA 1
ATOM 773 C C . LEU A 1 99 ? 3.518 -4.944 2.508 1.00 89.56 99 LEU A C 1
ATOM 775 O O . LEU A 1 99 ? 4.224 -4.105 1.952 1.00 89.56 99 LEU A O 1
ATOM 779 N N . ALA A 1 100 ? 3.753 -5.368 3.753 1.00 88.50 100 ALA A N 1
ATOM 780 C CA . ALA A 1 100 ? 4.890 -4.906 4.541 1.00 88.50 100 ALA A CA 1
ATOM 781 C C . ALA A 1 100 ? 6.223 -5.232 3.850 1.00 88.50 100 ALA A C 1
ATOM 783 O O . ALA A 1 100 ? 7.093 -4.365 3.767 1.00 88.50 100 ALA A O 1
ATOM 784 N N . TRP A 1 101 ? 6.353 -6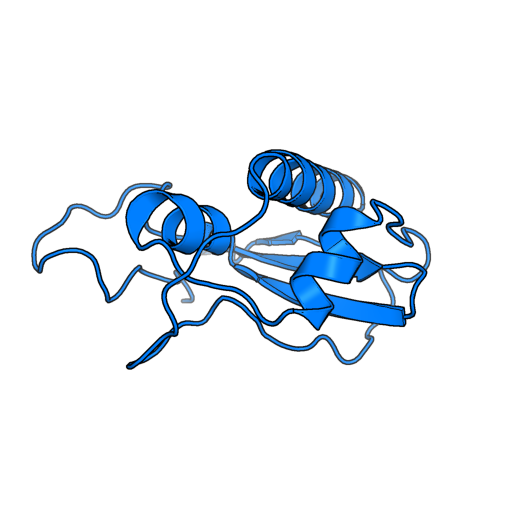.439 3.294 1.00 89.94 101 TRP A N 1
ATOM 785 C CA . TRP A 1 101 ? 7.517 -6.840 2.506 1.00 89.94 101 TRP A CA 1
ATOM 786 C C . TRP A 1 101 ? 7.694 -5.972 1.252 1.00 89.94 101 TRP A C 1
ATOM 788 O O . TRP A 1 101 ? 8.777 -5.436 1.038 1.00 89.94 101 TRP A O 1
ATOM 798 N N . ALA A 1 102 ? 6.638 -5.758 0.461 1.00 88.44 102 ALA A N 1
ATOM 799 C CA . ALA A 1 102 ? 6.688 -4.941 -0.752 1.00 88.44 102 ALA A CA 1
ATOM 800 C C . ALA A 1 102 ? 7.109 -3.495 -0.449 1.00 88.44 102 ALA A C 1
ATOM 802 O O . ALA A 1 102 ? 7.964 -2.929 -1.131 1.00 88.44 102 ALA A O 1
ATOM 803 N N . MET A 1 103 ? 6.554 -2.911 0.616 1.00 86.44 103 MET A N 1
ATOM 804 C CA . MET A 1 103 ? 6.922 -1.573 1.076 1.00 86.44 103 MET A CA 1
ATOM 805 C C . MET A 1 103 ? 8.373 -1.498 1.546 1.00 86.44 103 MET A C 1
ATOM 807 O O . MET A 1 103 ? 9.052 -0.525 1.232 1.00 86.44 103 MET A O 1
ATOM 811 N N . GLN A 1 104 ? 8.855 -2.508 2.275 1.00 85.69 104 GLN A N 1
ATOM 812 C CA . GLN A 1 104 ? 10.244 -2.571 2.729 1.00 85.69 104 GLN A CA 1
ATOM 813 C C . GLN A 1 104 ? 11.211 -2.707 1.550 1.00 85.69 104 GLN A C 1
ATOM 815 O O . GLN A 1 104 ? 12.231 -2.029 1.507 1.00 85.69 104 GLN A O 1
ATOM 820 N N . VAL A 1 105 ? 10.876 -3.537 0.567 1.00 86.88 105 VAL A N 1
ATOM 821 C CA . VAL A 1 105 ? 11.669 -3.705 -0.653 1.00 86.88 105 VAL A CA 1
ATOM 822 C C . VAL A 1 105 ? 11.731 -2.401 -1.458 1.00 86.88 105 VAL A C 1
ATOM 824 O O . VAL A 1 105 ? 12.808 -2.002 -1.896 1.00 86.88 105 VAL A O 1
ATOM 827 N N . ALA A 1 106 ? 10.607 -1.696 -1.607 1.00 83.56 106 ALA A N 1
ATOM 828 C CA . ALA A 1 106 ? 10.571 -0.404 -2.289 1.00 83.56 106 ALA A CA 1
ATOM 829 C C . ALA A 1 106 ? 11.305 0.714 -1.518 1.00 83.56 106 ALA A C 1
ATOM 831 O O . ALA A 1 106 ? 11.920 1.586 -2.135 1.00 83.56 106 ALA A O 1
ATOM 832 N N . ASP A 1 107 ? 11.273 0.683 -0.181 1.00 82.19 107 ASP A N 1
ATOM 833 C CA . ASP A 1 107 ? 12.051 1.575 0.693 1.00 82.19 107 ASP A CA 1
ATOM 834 C C . ASP A 1 107 ? 13.559 1.345 0.519 1.00 82.19 107 ASP A C 1
ATOM 836 O O . ASP A 1 107 ? 14.289 2.301 0.255 1.00 82.19 107 ASP A O 1
ATOM 840 N N . LEU A 1 108 ? 14.006 0.083 0.532 1.00 80.56 108 LEU A N 1
ATOM 841 C CA . LEU A 1 108 ? 15.400 -0.296 0.273 1.00 80.56 108 LEU A CA 1
ATOM 842 C C . LEU A 1 108 ? 15.870 0.107 -1.132 1.00 80.56 108 LEU A C 1
ATOM 844 O O . LEU A 1 108 ? 17.035 0.452 -1.315 1.00 80.56 108 LEU A O 1
ATOM 848 N N . ALA A 1 109 ? 14.967 0.104 -2.114 1.00 79.12 109 ALA A N 1
ATOM 849 C CA . ALA A 1 109 ? 15.238 0.565 -3.474 1.00 79.12 109 ALA A CA 1
ATOM 850 C C . ALA A 1 109 ? 15.250 2.105 -3.623 1.00 79.12 109 ALA A C 1
ATOM 852 O O . ALA A 1 109 ? 15.512 2.611 -4.715 1.00 79.12 109 ALA A O 1
ATOM 853 N N . GLY A 1 110 ? 14.985 2.859 -2.547 1.00 71.00 110 GLY A N 1
ATOM 854 C CA . GLY A 1 110 ? 15.071 4.322 -2.517 1.00 71.00 110 GLY A CA 1
ATOM 855 C C . GLY A 1 110 ? 13.805 5.068 -2.950 1.00 71.00 110 GLY A C 1
ATOM 856 O O . GLY A 1 110 ? 13.857 6.277 -3.158 1.00 71.00 110 GLY A O 1
ATOM 857 N N . ASN A 1 111 ? 12.657 4.395 -3.060 1.00 68.00 111 ASN A N 1
ATOM 858 C CA . ASN A 1 111 ? 11.411 4.977 -3.588 1.00 68.00 111 ASN A CA 1
ATOM 859 C C . ASN A 1 111 ? 10.390 5.346 -2.515 1.00 68.00 111 ASN A C 1
ATOM 861 O O . ASN A 1 111 ? 9.189 5.497 -2.766 1.00 68.00 111 ASN A O 1
ATOM 865 N N . ARG A 1 112 ? 10.881 5.490 -1.287 1.00 71.19 112 ARG A N 1
ATOM 866 C CA . ARG A 1 112 ? 10.127 6.126 -0.224 1.00 71.19 112 ARG A CA 1
ATOM 867 C C . ARG A 1 112 ? 10.360 7.625 -0.280 1.00 71.19 112 ARG A C 1
ATOM 869 O O . ARG A 1 112 ? 11.437 8.124 0.043 1.00 71.19 112 ARG A O 1
ATOM 876 N N . GLN A 1 113 ? 9.309 8.355 -0.619 1.00 62.78 113 GLN A N 1
ATOM 877 C CA . GLN A 1 113 ? 9.282 9.801 -0.474 1.00 62.78 113 GLN A CA 1
ATOM 878 C C . GLN A 1 113 ? 8.975 10.122 0.987 1.00 62.78 113 GLN A C 1
ATOM 880 O O . GLN A 1 113 ? 7.817 10.215 1.388 1.00 62.78 113 GLN A O 1
ATOM 885 N N . GLN A 1 114 ? 10.017 10.252 1.809 1.00 59.53 114 GLN A N 1
ATOM 886 C CA . GLN A 1 114 ? 9.865 10.812 3.149 1.00 59.53 114 GLN A CA 1
ATOM 887 C C . GLN A 1 114 ? 9.763 12.333 3.040 1.00 59.53 114 GLN A C 1
ATOM 889 O O . GLN A 1 114 ? 10.697 12.995 2.581 1.00 59.53 114 GLN A O 1
ATOM 894 N N . PHE A 1 115 ? 8.660 12.906 3.514 1.00 54.19 115 PHE A N 1
ATOM 895 C CA . PHE A 1 115 ? 8.571 14.343 3.730 1.00 54.19 115 PHE A CA 1
ATOM 896 C C . PHE A 1 115 ? 9.381 14.681 4.986 1.00 54.19 115 PHE A C 1
ATOM 898 O O . PHE A 1 115 ? 8.843 14.768 6.089 1.00 54.19 115 PHE A O 1
ATOM 905 N N . ARG A 1 116 ? 10.703 14.837 4.839 1.00 42.28 116 ARG A N 1
ATOM 906 C CA . ARG A 1 116 ? 11.536 15.438 5.886 1.00 42.28 116 ARG A CA 1
ATOM 907 C C . ARG A 1 116 ? 11.068 16.879 6.082 1.00 42.28 116 ARG A C 1
ATOM 909 O O . ARG A 1 116 ? 11.244 17.713 5.197 1.00 42.28 116 ARG A O 1
ATOM 916 N N . GLY A 1 117 ? 10.425 17.143 7.219 1.00 41.19 117 GLY A N 1
ATOM 917 C CA . GLY A 1 117 ? 10.240 18.502 7.711 1.00 41.19 117 GLY A CA 1
ATOM 918 C C . GLY A 1 117 ? 11.617 19.131 7.892 1.00 41.19 117 GLY A C 1
ATOM 919 O O . GLY A 1 117 ? 12.435 18.586 8.633 1.00 41.19 117 GLY A O 1
ATOM 920 N N . GLY A 1 118 ? 11.879 20.193 7.133 1.00 33.69 118 GLY A N 1
ATOM 921 C CA . GLY A 1 118 ? 12.921 21.161 7.462 1.00 33.69 118 GLY A CA 1
ATOM 922 C C . GLY A 1 118 ? 12.457 22.072 8.584 1.00 33.69 118 GLY A C 1
ATOM 923 O O . GLY A 1 118 ? 11.220 22.231 8.725 1.00 33.69 118 GLY A O 1
#

pLDDT: mean 78.63, std 11.47, range [33.69, 90.44]

Sequence (118 aa):
MGMHQCLFCPPGTRLTPENSSSGDTVLVFAGGGVWKVPDLIKHYVRVHKWLPPQKFVTDVMSREIDLTAINTRLPAERIGYLEGKFETGDVPADFLEKLAWAMQVADLAGNRQQFRGG

Radius of gyration: 13.92 Å; chains: 1; bounding box: 32×34×35 Å

Organism: NCBI:txid1817722

InterPro domains:
  IPR057679 Domain of unknown function DUF7919 [PF25535] (1-61)

Foldseek 3Di:
DDKQAQPPPPPPPDDDCQGIFQKWFWFQFPVRATAIETPNLLVCCPPVQFDWDVVVLVRLVVLGTDLVCLPPPDPHHYTSSDDDDTDHDDRPPCSSVSVVVRRVVRVVSVRIPGPPDD